Protein AF-A0A966IR50-F1 (afdb_monomer_lite)

Foldseek 3Di:
DVVLLVLLLVLCCVPPPVCPDSVCCCPPPLFSQLVVLLVVLLVCVVVVVQVVSVVSQVVSCVVRLAHARSQEAAAGSEGEACAHLHHHDNDHYYYYNWYFYYNHYPDDLDDCDPVVVVVPDDVVPDPPDDDDDPSPPPPPDGPGDD

Sequence (146 aa):
MFANLRRDLDAIMERDPAASNRLAAVFLYPSFQVMLAYRLSHNLWKMRLRFIARLIMQVARVLTGIEIHPGARIGPGFFVDHGMGTVIGETAEIGRDVTLYHDVTLGGVMPAIDSEKQRDANRYDQPQSGDNDHVHDARNHVQWCW

Radius of gyration: 16.66 Å; chains: 1; bounding box: 44×42×35 Å

Secondary structure (DSSP, 8-state):
-HHHHHHHHHHHHHH-TT---HHHHHHH-HHHHHHHHHHHHHHHHHTT-HHHHHHHHHHHHHHHS-EE-TT-EE-TT-EETT-TT-EE-TT-EE-TT-EE-TT-EES--S-STTHHHHTT--GGG------------TTS------

pLDDT: mean 80.91, std 21.81, range [30.03, 98.44]

Structure (mmCIF, N/CA/C/O backbone):
data_AF-A0A966IR50-F1
#
_entry.id   AF-A0A966IR50-F1
#
loop_
_atom_site.group_PDB
_atom_site.id
_atom_site.type_symbol
_atom_site.label_atom_id
_atom_site.label_alt_id
_atom_site.label_comp_id
_atom_site.label_asym_id
_atom_site.label_entity_id
_atom_site.label_seq_id
_atom_site.pdbx_PDB_ins_code
_atom_site.Cartn_x
_atom_site.Cartn_y
_atom_site.Cartn_z
_atom_site.occupancy
_atom_site.B_iso_or_equiv
_atom_site.auth_seq_id
_atom_site.auth_comp_id
_atom_site.auth_asym_id
_atom_site.auth_atom_id
_atom_site.pdbx_PDB_model_num
ATOM 1 N N . MET A 1 1 ? -3.198 -13.209 6.455 1.00 84.81 1 MET A N 1
ATOM 2 C CA . MET A 1 1 ? -2.109 -12.219 6.273 1.00 84.81 1 MET A CA 1
ATOM 3 C C . MET A 1 1 ? -1.052 -12.733 5.304 1.00 84.81 1 MET A C 1
ATOM 5 O O . MET A 1 1 ? -0.959 -12.167 4.228 1.00 84.81 1 MET A O 1
ATOM 9 N N . PHE A 1 2 ? -0.321 -13.811 5.622 1.00 88.56 2 PHE A N 1
ATOM 10 C CA . PHE A 1 2 ? 0.742 -14.345 4.751 1.00 88.56 2 PHE A CA 1
ATOM 11 C C . PHE A 1 2 ? 0.280 -14.708 3.333 1.00 88.56 2 PHE A C 1
ATOM 13 O O . PHE A 1 2 ? 0.939 -14.335 2.372 1.00 88.56 2 PHE A O 1
ATOM 20 N N . ALA A 1 3 ? -0.881 -15.358 3.191 1.00 90.94 3 ALA A N 1
ATOM 21 C CA . ALA A 1 3 ? -1.449 -15.667 1.876 1.00 90.94 3 ALA A CA 1
ATOM 22 C C . ALA A 1 3 ? -1.725 -14.405 1.034 1.00 90.94 3 ALA A C 1
ATOM 24 O O . ALA A 1 3 ? -1.459 -14.398 -0.163 1.00 90.94 3 ALA A O 1
ATOM 25 N N . ASN A 1 4 ? -2.189 -13.320 1.668 1.00 92.19 4 ASN A N 1
ATOM 26 C CA . ASN A 1 4 ? -2.445 -12.055 0.977 1.00 92.19 4 ASN A CA 1
ATOM 27 C C . ASN A 1 4 ? -1.135 -11.421 0.512 1.00 92.19 4 ASN A C 1
ATOM 29 O O . ASN A 1 4 ? -1.052 -11.028 -0.639 1.00 92.19 4 ASN A O 1
ATOM 33 N N . LEU A 1 5 ? -0.108 -11.391 1.371 1.00 93.06 5 LEU A N 1
ATOM 34 C CA . LEU A 1 5 ? 1.209 -10.859 1.004 1.00 93.06 5 LEU A CA 1
ATOM 35 C C . LEU A 1 5 ? 1.865 -11.657 -0.115 1.00 93.06 5 LEU A C 1
ATOM 37 O O . LEU A 1 5 ? 2.469 -11.077 -1.008 1.00 93.06 5 LEU A O 1
ATOM 41 N N . ARG A 1 6 ? 1.722 -12.984 -0.093 1.00 94.38 6 ARG A N 1
ATOM 42 C CA . ARG A 1 6 ? 2.197 -13.826 -1.188 1.00 94.38 6 ARG A CA 1
ATOM 43 C C . ARG A 1 6 ? 1.506 -13.453 -2.499 1.00 94.38 6 ARG A C 1
ATOM 45 O O . ARG A 1 6 ? 2.193 -13.256 -3.489 1.00 94.38 6 ARG A O 1
ATOM 52 N N . ARG A 1 7 ? 0.179 -13.278 -2.485 1.00 96.44 7 ARG A N 1
ATOM 53 C CA . ARG A 1 7 ? -0.566 -12.850 -3.675 1.00 96.44 7 ARG A CA 1
ATOM 54 C C . ARG A 1 7 ? -0.203 -11.429 -4.121 1.00 96.44 7 ARG A C 1
ATOM 56 O O . ARG A 1 7 ? -0.115 -11.207 -5.320 1.00 96.44 7 ARG A O 1
ATOM 63 N N . ASP A 1 8 ? 0.023 -10.503 -3.187 1.00 94.56 8 ASP A N 1
ATOM 64 C CA . ASP A 1 8 ? 0.485 -9.136 -3.476 1.00 94.56 8 ASP A CA 1
ATOM 65 C C . ASP A 1 8 ? 1.864 -9.171 -4.175 1.00 94.56 8 ASP A C 1
ATOM 67 O O . ASP A 1 8 ? 2.066 -8.494 -5.178 1.00 94.56 8 ASP A O 1
ATOM 71 N N . LEU A 1 9 ? 2.788 -10.029 -3.716 1.00 94.56 9 LEU A N 1
ATOM 72 C CA . LEU A 1 9 ? 4.083 -10.242 -4.376 1.00 94.56 9 LEU A CA 1
ATOM 73 C C . LEU A 1 9 ? 3.930 -10.885 -5.758 1.00 94.56 9 LEU A C 1
ATOM 75 O O . LEU A 1 9 ? 4.565 -10.449 -6.711 1.00 94.56 9 LEU A O 1
ATOM 79 N N . ASP A 1 10 ? 3.100 -11.921 -5.871 1.00 94.44 10 ASP A N 1
ATOM 80 C CA . ASP A 1 10 ? 2.861 -12.604 -7.144 1.00 94.44 10 ASP A CA 1
ATOM 81 C C . ASP A 1 10 ? 2.242 -11.645 -8.174 1.00 94.44 10 ASP A C 1
ATOM 83 O O . ASP A 1 10 ? 2.641 -11.664 -9.331 1.00 94.44 10 ASP A O 1
ATOM 87 N N . ALA A 1 11 ? 1.351 -10.741 -7.749 1.00 93.00 11 ALA A N 1
ATOM 88 C CA . ALA A 1 11 ? 0.766 -9.722 -8.620 1.00 93.00 11 ALA A CA 1
ATOM 89 C C . ALA A 1 11 ? 1.818 -8.755 -9.186 1.00 93.00 11 ALA A C 1
ATOM 91 O O . ALA A 1 11 ? 1.745 -8.415 -10.362 1.00 93.00 11 ALA A O 1
ATOM 92 N N . ILE A 1 12 ? 2.815 -8.358 -8.387 1.00 92.44 12 ILE A N 1
ATOM 93 C CA . ILE A 1 12 ? 3.939 -7.536 -8.866 1.00 92.44 12 ILE A CA 1
ATOM 94 C C . ILE A 1 12 ? 4.725 -8.293 -9.941 1.00 92.44 12 ILE A C 1
ATOM 96 O O . ILE A 1 12 ? 4.963 -7.761 -11.018 1.00 92.44 12 ILE A O 1
ATOM 100 N N . MET A 1 13 ? 5.076 -9.553 -9.670 1.00 93.19 13 MET A N 1
ATOM 101 C CA . MET A 1 13 ? 5.853 -10.384 -10.599 1.00 93.19 13 MET A CA 1
ATOM 102 C C . MET A 1 13 ? 5.107 -10.685 -11.909 1.00 93.19 13 MET A C 1
ATOM 104 O O . MET A 1 13 ? 5.738 -10.904 -12.936 1.00 93.19 13 MET A O 1
ATOM 108 N N . GLU A 1 14 ? 3.775 -10.758 -11.865 1.00 91.56 14 GLU A N 1
ATOM 109 C CA . GLU A 1 14 ? 2.925 -11.026 -13.031 1.00 91.56 14 GLU A CA 1
ATOM 110 C C . GLU A 1 14 ? 2.693 -9.782 -13.894 1.00 91.56 14 GLU A C 1
ATOM 112 O O . GLU A 1 14 ? 2.556 -9.907 -15.110 1.00 91.56 14 GLU A O 1
ATOM 117 N N . ARG A 1 15 ? 2.588 -8.600 -13.274 1.00 86.75 15 ARG A N 1
ATOM 118 C CA . ARG A 1 15 ? 2.086 -7.387 -13.938 1.00 86.75 15 ARG A CA 1
ATOM 119 C C . ARG A 1 15 ? 3.159 -6.365 -14.273 1.00 86.75 15 ARG A C 1
ATOM 121 O O . ARG A 1 15 ? 2.927 -5.562 -15.169 1.00 86.75 15 ARG A O 1
ATOM 128 N N . ASP A 1 16 ? 4.301 -6.390 -13.592 1.00 86.31 16 ASP A N 1
ATOM 129 C CA . ASP A 1 16 ? 5.430 -5.529 -13.926 1.00 86.31 16 ASP A CA 1
ATOM 130 C C . ASP A 1 16 ? 6.516 -6.325 -14.675 1.00 86.31 16 ASP A C 1
ATOM 132 O O . ASP A 1 16 ? 7.208 -7.147 -14.067 1.00 86.31 16 ASP A O 1
ATOM 136 N N . PRO A 1 17 ? 6.731 -6.067 -15.980 1.00 83.19 17 PRO A N 1
ATOM 137 C CA . PRO A 1 17 ? 7.806 -6.690 -16.750 1.00 83.19 17 PRO A CA 1
ATOM 138 C C . PRO A 1 17 ? 9.213 -6.461 -16.171 1.00 83.19 17 PRO A C 1
ATOM 140 O O . PRO A 1 17 ? 10.116 -7.253 -16.445 1.00 83.19 17 PRO A O 1
ATOM 143 N N . ALA A 1 18 ? 9.426 -5.398 -15.386 1.00 84.62 18 ALA A N 1
ATOM 144 C CA . ALA A 1 18 ? 10.708 -5.110 -14.742 1.00 84.62 18 ALA A CA 1
ATOM 145 C C . ALA A 1 18 ? 10.961 -5.971 -13.489 1.00 84.62 18 ALA A C 1
ATOM 147 O O . ALA A 1 18 ? 12.113 -6.122 -13.056 1.00 84.62 18 ALA A O 1
ATOM 148 N N . ALA A 1 19 ? 9.918 -6.599 -12.934 1.00 84.38 19 ALA A N 1
ATOM 149 C CA . ALA A 1 19 ? 9.998 -7.445 -11.750 1.00 84.38 19 ALA A CA 1
ATOM 150 C C . ALA A 1 19 ? 10.576 -8.831 -12.089 1.00 84.38 19 ALA A C 1
ATOM 152 O O . ALA A 1 19 ? 9.885 -9.843 -12.155 1.00 84.38 19 ALA A O 1
ATOM 153 N N . SER A 1 20 ? 11.893 -8.899 -12.279 1.00 84.81 20 SER A N 1
ATOM 154 C CA . SER A 1 20 ? 12.599 -10.145 -12.629 1.00 84.81 20 SER A CA 1
ATOM 155 C C . SER A 1 20 ? 13.011 -10.998 -11.420 1.00 84.81 20 SER A C 1
ATOM 157 O O . SER A 1 20 ? 13.296 -12.188 -11.563 1.00 84.81 20 SER A O 1
ATOM 159 N N . ASN A 1 21 ? 13.036 -10.427 -10.210 1.00 90.56 21 ASN A N 1
ATOM 160 C CA . ASN A 1 21 ? 13.493 -11.109 -8.999 1.00 90.56 21 ASN A CA 1
ATOM 161 C C . ASN A 1 21 ? 12.579 -10.813 -7.801 1.00 90.56 21 ASN A C 1
ATOM 163 O O . ASN A 1 21 ? 12.466 -9.673 -7.357 1.00 90.56 21 ASN A O 1
ATOM 167 N N . ARG A 1 22 ? 12.006 -11.868 -7.205 1.00 90.94 22 ARG A N 1
ATOM 168 C CA . ARG A 1 22 ? 11.141 -11.775 -6.016 1.00 90.94 22 ARG A CA 1
ATOM 169 C C . ARG A 1 22 ? 11.823 -11.121 -4.818 1.00 90.94 22 ARG A C 1
ATOM 171 O O . ARG A 1 22 ? 11.178 -10.380 -4.088 1.00 90.94 22 ARG A O 1
ATOM 178 N N . LEU A 1 23 ? 13.109 -11.389 -4.598 1.00 90.44 23 LEU A N 1
ATOM 179 C CA . LEU A 1 23 ? 13.846 -10.792 -3.486 1.00 90.44 23 LEU A CA 1
ATOM 180 C C . LEU A 1 23 ? 14.002 -9.283 -3.693 1.00 90.44 23 LEU A C 1
ATOM 182 O O . LEU A 1 23 ? 13.781 -8.507 -2.768 1.00 90.44 23 LEU A O 1
ATOM 186 N N . ALA A 1 24 ? 14.314 -8.873 -4.925 1.00 90.31 24 ALA A N 1
ATOM 187 C CA . ALA A 1 24 ? 14.356 -7.464 -5.294 1.00 90.31 24 ALA A CA 1
ATOM 188 C C . ALA A 1 24 ? 12.974 -6.818 -5.131 1.00 90.31 24 ALA A C 1
ATOM 190 O O . ALA A 1 24 ? 12.884 -5.758 -4.528 1.00 90.31 24 ALA A O 1
ATOM 191 N N . ALA A 1 25 ? 11.895 -7.483 -5.554 1.00 90.69 25 ALA A N 1
ATOM 192 C CA . ALA A 1 25 ? 10.535 -6.990 -5.346 1.00 90.69 25 ALA A CA 1
ATOM 193 C C . ALA A 1 25 ? 10.207 -6.788 -3.856 1.00 90.69 25 ALA A C 1
ATOM 195 O O . ALA A 1 25 ? 9.677 -5.754 -3.468 1.00 90.69 25 ALA A O 1
ATOM 196 N N . VAL A 1 26 ? 10.603 -7.718 -2.984 1.00 91.69 26 VAL A N 1
ATOM 197 C CA . VAL A 1 26 ? 10.364 -7.588 -1.538 1.00 91.69 26 VAL A CA 1
ATOM 198 C C . VAL A 1 26 ? 11.070 -6.370 -0.932 1.00 91.69 26 VAL A C 1
ATOM 200 O O . VAL A 1 26 ? 10.483 -5.676 -0.101 1.00 91.69 26 VAL A O 1
ATOM 203 N N . PHE A 1 27 ? 12.318 -6.107 -1.324 1.00 89.69 27 PHE A N 1
ATOM 204 C CA . PHE A 1 27 ? 13.136 -5.068 -0.691 1.00 89.69 27 PHE A CA 1
ATOM 205 C C . PHE A 1 27 ? 13.137 -3.726 -1.415 1.00 89.69 27 PHE A C 1
ATOM 207 O O . PHE A 1 27 ? 13.405 -2.720 -0.769 1.00 89.69 27 PHE A O 1
ATOM 214 N N . LEU A 1 28 ? 12.856 -3.688 -2.715 1.00 90.94 28 LEU A N 1
ATOM 215 C CA . LEU A 1 28 ? 13.047 -2.502 -3.552 1.00 90.94 28 LEU A CA 1
ATOM 216 C C . LEU A 1 28 ? 11.745 -1.945 -4.126 1.00 90.94 28 LEU A C 1
ATOM 218 O O . LEU A 1 28 ? 11.769 -0.820 -4.607 1.00 90.94 28 LEU A O 1
ATOM 222 N N . TYR A 1 29 ? 10.624 -2.676 -4.072 1.00 93.06 29 TYR A N 1
ATOM 223 C CA . TYR A 1 29 ? 9.352 -2.154 -4.576 1.00 93.06 29 TYR A CA 1
ATOM 224 C C . TYR A 1 29 ? 8.584 -1.434 -3.465 1.00 93.06 29 TYR A C 1
ATOM 226 O O . TYR A 1 29 ? 8.109 -2.095 -2.530 1.00 93.06 29 TYR A O 1
ATOM 234 N N . PRO A 1 30 ? 8.368 -0.108 -3.578 1.00 93.81 30 PRO A N 1
ATOM 235 C CA . PRO A 1 30 ? 7.589 0.649 -2.599 1.00 93.81 30 PRO A CA 1
ATOM 236 C C . PRO A 1 30 ? 6.174 0.088 -2.429 1.00 93.81 30 PRO A C 1
ATOM 238 O O . PRO A 1 30 ? 5.650 0.033 -1.318 1.00 93.81 30 PRO A O 1
ATOM 241 N N . SER A 1 31 ? 5.584 -0.418 -3.513 1.00 92.94 31 SER A N 1
ATOM 242 C CA . SER A 1 31 ? 4.255 -1.035 -3.554 1.00 92.94 31 SER A CA 1
ATOM 243 C C . SER A 1 31 ? 4.166 -2.276 -2.668 1.00 92.94 31 SER A C 1
ATOM 245 O O . SER A 1 31 ? 3.182 -2.465 -1.955 1.00 92.94 31 SER A O 1
ATOM 247 N N . PHE A 1 32 ? 5.206 -3.115 -2.655 1.00 95.62 32 PHE A N 1
ATOM 248 C CA . PHE A 1 32 ? 5.236 -4.268 -1.760 1.00 95.62 32 PHE A CA 1
ATOM 249 C C . PHE A 1 32 ? 5.464 -3.837 -0.310 1.00 95.62 32 PHE A C 1
ATOM 251 O O . PHE A 1 32 ? 4.776 -4.313 0.594 1.00 95.62 32 PHE A O 1
ATOM 258 N N . GLN A 1 33 ? 6.398 -2.909 -0.082 1.00 96.31 33 GLN A N 1
ATOM 259 C CA . GLN A 1 33 ? 6.721 -2.403 1.254 1.00 96.31 33 GLN A CA 1
ATOM 260 C C . GLN A 1 33 ? 5.504 -1.759 1.938 1.00 96.31 33 GLN A C 1
ATOM 262 O O . GLN A 1 33 ? 5.214 -2.069 3.099 1.00 96.31 33 GLN A O 1
ATOM 267 N N . VAL A 1 34 ? 4.746 -0.915 1.224 1.00 97.12 34 VAL A N 1
ATOM 268 C CA . VAL A 1 34 ? 3.530 -0.292 1.769 1.00 97.12 34 VAL A CA 1
ATOM 269 C C . VAL A 1 34 ? 2.453 -1.337 2.042 1.00 97.12 34 VAL A C 1
ATOM 271 O O . VAL A 1 34 ? 1.778 -1.258 3.068 1.00 97.12 34 VAL A O 1
ATOM 274 N N . MET A 1 35 ? 2.329 -2.367 1.198 1.00 97.44 35 MET A N 1
ATOM 275 C CA . MET A 1 35 ? 1.376 -3.448 1.433 1.00 97.44 35 MET A CA 1
ATOM 276 C C . MET A 1 35 ? 1.766 -4.312 2.626 1.00 97.44 35 MET A C 1
ATOM 278 O O . MET A 1 35 ? 0.901 -4.640 3.435 1.00 97.44 35 MET A O 1
ATOM 282 N N . LEU A 1 36 ? 3.050 -4.603 2.833 1.00 97.25 36 LEU A N 1
ATOM 283 C CA . LEU A 1 36 ? 3.529 -5.254 4.053 1.00 97.25 36 LEU A CA 1
ATOM 284 C C . LEU A 1 36 ? 3.120 -4.470 5.307 1.00 97.25 36 LEU A C 1
ATOM 286 O O . LEU A 1 36 ? 2.508 -5.037 6.221 1.00 97.25 36 LEU A O 1
ATOM 290 N N . ALA A 1 37 ? 3.388 -3.163 5.316 1.00 97.81 37 ALA A N 1
ATOM 291 C CA . ALA A 1 37 ? 3.008 -2.274 6.408 1.00 97.81 37 ALA A CA 1
ATOM 292 C C . ALA A 1 37 ? 1.483 -2.206 6.599 1.00 97.81 37 ALA A C 1
ATOM 294 O O . ALA A 1 37 ? 1.001 -2.309 7.730 1.00 97.81 37 ALA A O 1
ATOM 295 N N . TYR A 1 38 ? 0.710 -2.107 5.515 1.00 98.19 38 TYR A N 1
ATOM 296 C CA . TYR A 1 38 ? -0.751 -2.069 5.549 1.00 98.19 38 TYR A CA 1
ATOM 297 C C . TYR A 1 38 ? -1.348 -3.368 6.088 1.00 98.19 38 TYR A C 1
ATOM 299 O O . TYR A 1 38 ? -2.191 -3.322 6.980 1.00 98.19 38 TYR A O 1
ATOM 307 N N . ARG A 1 39 ? -0.905 -4.544 5.623 1.00 97.31 39 ARG A N 1
ATOM 308 C CA . ARG A 1 39 ? -1.451 -5.835 6.083 1.00 97.31 39 ARG A CA 1
ATOM 309 C C . ARG A 1 39 ? -1.233 -6.034 7.587 1.00 97.31 39 ARG A C 1
ATOM 311 O O . ARG A 1 39 ? -2.105 -6.602 8.248 1.00 97.31 39 ARG A O 1
ATOM 318 N N . LEU A 1 40 ? -0.110 -5.552 8.127 1.00 97.56 40 LEU A N 1
ATOM 319 C CA . LEU A 1 40 ? 0.155 -5.517 9.568 1.00 97.56 40 LEU A CA 1
ATOM 320 C C . LEU A 1 40 ? -0.733 -4.480 10.278 1.00 97.56 40 LEU A C 1
ATOM 322 O O . LEU A 1 40 ? -1.447 -4.814 11.227 1.00 97.56 40 LEU A O 1
ATOM 326 N N . SER A 1 41 ? -0.734 -3.240 9.791 1.00 97.75 41 SER A N 1
ATOM 327 C CA . SER A 1 41 ? -1.444 -2.111 10.407 1.00 97.75 41 SER A CA 1
ATOM 328 C C . SER A 1 41 ? -2.956 -2.290 10.406 1.00 97.75 41 SER A C 1
ATOM 330 O O . SER A 1 41 ? -3.615 -1.959 11.385 1.00 97.75 41 SER A O 1
ATOM 332 N N . HIS A 1 42 ? -3.518 -2.879 9.354 1.00 97.81 42 HIS A N 1
ATOM 333 C CA . HIS A 1 42 ? -4.935 -3.205 9.253 1.00 97.81 42 HIS A CA 1
ATOM 334 C C . HIS A 1 42 ? -5.364 -4.230 10.315 1.00 97.81 42 HIS A C 1
ATOM 336 O O . HIS A 1 42 ? -6.453 -4.139 10.883 1.00 97.81 42 HIS A O 1
ATOM 342 N N . ASN A 1 43 ? -4.503 -5.197 10.650 1.00 96.69 43 ASN A N 1
ATOM 343 C CA . ASN A 1 43 ? -4.784 -6.123 11.748 1.00 96.69 43 ASN A CA 1
ATOM 344 C C . ASN A 1 43 ? -4.737 -5.413 13.109 1.00 96.69 43 ASN A C 1
ATOM 346 O O . ASN A 1 43 ? -5.659 -5.587 13.904 1.00 96.69 43 ASN A O 1
ATOM 350 N N . LEU A 1 44 ? -3.738 -4.555 13.344 1.00 97.25 44 LEU A N 1
ATOM 351 C CA . LEU A 1 44 ? -3.658 -3.729 14.559 1.00 97.25 44 LEU A CA 1
ATOM 352 C C . LEU A 1 44 ? -4.865 -2.787 14.698 1.00 97.25 44 LEU A C 1
ATOM 354 O O . LEU A 1 44 ? -5.407 -2.621 15.792 1.00 97.25 44 LEU A O 1
ATOM 358 N N . TRP A 1 45 ? -5.336 -2.226 13.585 1.00 97.31 45 TRP A N 1
ATOM 359 C CA . TRP A 1 45 ? -6.530 -1.388 13.533 1.00 97.31 45 TRP A CA 1
ATOM 360 C C . TRP A 1 45 ? -7.781 -2.140 13.996 1.00 97.31 45 TRP A C 1
ATOM 362 O O . TRP A 1 45 ? -8.511 -1.650 14.859 1.00 97.31 45 TRP A O 1
ATOM 372 N N . LYS A 1 46 ? -7.988 -3.371 13.505 1.00 95.62 46 LYS A N 1
ATOM 373 C CA . LYS A 1 46 ? -9.084 -4.252 13.952 1.00 95.62 46 LYS A CA 1
ATOM 374 C C . LYS A 1 46 ? -8.975 -4.635 15.430 1.00 95.62 46 LYS A C 1
ATOM 376 O O . LYS A 1 46 ? -9.996 -4.785 16.092 1.00 95.62 46 LYS A O 1
ATOM 381 N N . MET A 1 47 ? -7.758 -4.723 15.966 1.00 96.50 47 MET A N 1
ATOM 382 C CA . MET A 1 47 ? -7.497 -4.931 17.398 1.00 96.50 47 MET A CA 1
ATOM 383 C C . MET A 1 47 ? -7.689 -3.664 18.252 1.00 96.50 47 MET A C 1
ATOM 385 O O . MET A 1 47 ? -7.357 -3.666 19.433 1.00 96.50 47 MET A O 1
ATOM 389 N N . ARG A 1 48 ? -8.219 -2.574 17.678 1.00 96.00 48 ARG A N 1
ATOM 390 C CA . ARG A 1 48 ? -8.413 -1.263 18.324 1.00 96.00 48 ARG A CA 1
ATOM 391 C C . ARG A 1 48 ? -7.116 -0.550 18.735 1.00 96.00 48 ARG A C 1
ATOM 393 O O . ARG A 1 48 ? -7.180 0.498 19.373 1.00 96.00 48 ARG A O 1
ATOM 400 N N . LEU A 1 49 ? -5.949 -1.014 18.282 1.00 96.50 49 LEU A N 1
ATOM 401 C CA . LEU A 1 49 ? -4.654 -0.342 18.461 1.00 96.50 49 LEU A CA 1
ATOM 402 C C . LEU A 1 49 ? -4.465 0.765 17.405 1.00 96.50 49 LEU A C 1
ATOM 404 O O . LEU A 1 49 ? -3.527 0.754 16.606 1.00 96.50 49 LEU A O 1
ATOM 408 N N . ARG A 1 50 ? -5.400 1.726 17.385 1.00 95.38 50 ARG A N 1
ATOM 409 C CA . ARG A 1 50 ? -5.558 2.725 16.309 1.00 95.38 50 ARG A CA 1
ATOM 410 C C . ARG A 1 50 ? -4.341 3.630 16.131 1.00 95.38 50 ARG A C 1
ATOM 412 O O . ARG A 1 50 ? -3.942 3.894 15.001 1.00 95.38 50 ARG A O 1
ATOM 419 N N . PHE A 1 51 ? -3.751 4.089 17.235 1.00 97.06 51 PHE A N 1
ATOM 420 C CA . PHE A 1 51 ? -2.579 4.966 17.198 1.00 97.06 51 PHE A CA 1
ATOM 421 C C . PHE A 1 51 ? -1.381 4.274 16.539 1.00 97.06 51 PHE A C 1
ATOM 423 O O . PHE A 1 51 ? -0.801 4.814 15.603 1.00 97.06 51 PHE A O 1
ATOM 430 N N . ILE A 1 52 ? -1.067 3.047 16.968 1.00 97.69 52 ILE A N 1
ATOM 431 C CA . ILE A 1 52 ? 0.065 2.270 16.443 1.00 97.69 52 ILE A CA 1
ATOM 432 C C . ILE A 1 52 ? -0.148 1.954 14.959 1.00 97.69 52 ILE A C 1
ATOM 434 O O . ILE A 1 52 ? 0.758 2.144 14.154 1.00 97.69 52 ILE A O 1
ATOM 438 N N . ALA A 1 53 ? -1.359 1.539 14.578 1.00 97.69 53 ALA A N 1
ATOM 439 C CA . ALA A 1 53 ? -1.699 1.284 13.182 1.00 97.69 53 ALA A CA 1
ATOM 440 C C . ALA A 1 53 ? -1.504 2.528 12.295 1.00 97.69 53 ALA A C 1
ATOM 442 O O . ALA A 1 53 ? -0.951 2.426 11.202 1.00 97.69 53 ALA A O 1
ATOM 443 N N . ARG A 1 54 ? -1.916 3.714 12.766 1.00 97.69 54 ARG A N 1
ATOM 444 C CA . ARG A 1 54 ? -1.687 4.973 12.040 1.00 97.69 54 ARG A CA 1
ATOM 445 C C . ARG A 1 54 ? -0.212 5.341 11.990 1.00 97.69 54 ARG A C 1
ATOM 447 O O . ARG A 1 54 ? 0.247 5.757 10.936 1.00 97.69 54 ARG A O 1
ATOM 454 N N . LEU A 1 55 ? 0.524 5.170 13.086 1.00 98.38 55 LEU A N 1
ATOM 455 C CA . LEU A 1 55 ? 1.953 5.468 13.136 1.00 98.38 55 LEU A CA 1
ATOM 456 C C . LEU A 1 55 ? 2.736 4.635 12.113 1.00 98.38 55 LEU A C 1
ATOM 458 O O . LEU A 1 55 ? 3.519 5.196 11.352 1.00 98.38 55 LEU A O 1
ATOM 462 N N . ILE A 1 56 ? 2.479 3.326 12.039 1.00 98.44 56 ILE A N 1
ATOM 463 C CA . ILE A 1 56 ? 3.128 2.444 11.056 1.00 98.44 56 ILE A CA 1
ATOM 464 C C . ILE A 1 56 ? 2.822 2.910 9.628 1.00 98.44 56 ILE A C 1
ATOM 466 O O . ILE A 1 56 ? 3.736 3.009 8.812 1.00 98.44 56 ILE A O 1
ATOM 470 N N . MET A 1 57 ? 1.564 3.253 9.328 1.00 98.38 57 MET A N 1
ATOM 471 C CA . MET A 1 57 ? 1.203 3.738 7.992 1.00 98.38 57 MET A CA 1
ATOM 472 C C . MET A 1 57 ? 1.776 5.118 7.666 1.00 98.38 57 MET A C 1
ATOM 474 O O . MET A 1 57 ? 2.093 5.372 6.510 1.00 98.38 57 MET A O 1
ATOM 478 N N . GLN A 1 58 ? 1.981 5.987 8.658 1.00 98.06 58 GLN A N 1
ATOM 479 C CA . GLN A 1 58 ? 2.678 7.259 8.450 1.00 98.06 58 GLN A CA 1
ATOM 480 C C . GLN A 1 58 ? 4.159 7.051 8.125 1.00 98.06 58 GLN A C 1
ATOM 482 O O . GLN A 1 58 ? 4.682 7.694 7.219 1.00 98.06 58 GLN A O 1
ATOM 487 N N . VAL A 1 59 ? 4.828 6.109 8.795 1.00 98.12 59 VAL A N 1
ATOM 488 C CA . VAL A 1 59 ? 6.204 5.730 8.438 1.00 98.12 59 VAL A CA 1
ATOM 489 C C . VAL A 1 59 ? 6.249 5.144 7.025 1.00 98.12 59 VAL A C 1
ATOM 491 O O . VAL A 1 59 ? 7.083 5.554 6.222 1.00 98.12 59 VAL A O 1
ATOM 494 N N . ALA A 1 60 ? 5.319 4.247 6.685 1.00 97.50 60 ALA A N 1
ATOM 495 C CA . ALA A 1 60 ? 5.230 3.677 5.341 1.00 97.50 60 ALA A CA 1
ATOM 496 C C . ALA A 1 60 ? 5.012 4.757 4.268 1.00 97.50 60 ALA A C 1
ATOM 498 O O . ALA A 1 60 ? 5.676 4.725 3.234 1.00 97.50 60 ALA A O 1
ATOM 499 N N . ARG A 1 61 ? 4.160 5.755 4.539 1.00 97.19 61 ARG A N 1
ATOM 500 C CA . ARG A 1 61 ? 3.936 6.914 3.662 1.00 97.19 61 ARG A CA 1
ATOM 501 C C . ARG A 1 61 ? 5.220 7.699 3.412 1.00 97.19 61 ARG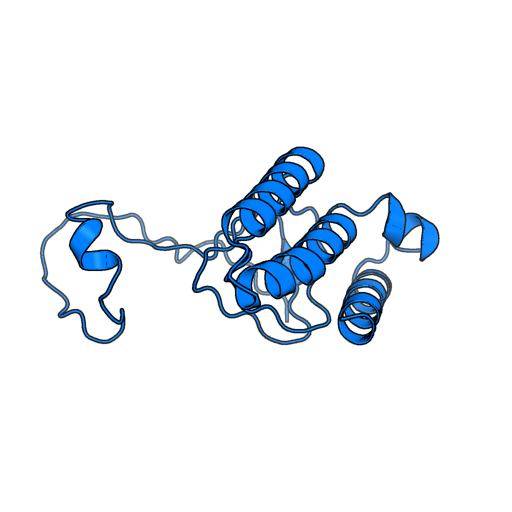 A C 1
ATOM 503 O O . ARG A 1 61 ? 5.494 8.044 2.271 1.00 97.19 61 ARG A O 1
ATOM 510 N N . VAL A 1 62 ? 6.020 7.959 4.447 1.00 96.69 62 VAL A N 1
ATOM 511 C CA . VAL A 1 62 ? 7.301 8.676 4.298 1.00 96.69 62 VAL A CA 1
ATOM 512 C C . VAL A 1 62 ? 8.302 7.873 3.463 1.00 96.69 62 VAL A C 1
ATOM 514 O O . VAL A 1 62 ? 9.010 8.452 2.648 1.00 96.69 62 VAL A O 1
ATOM 517 N N . LEU A 1 63 ? 8.351 6.551 3.641 1.00 95.69 63 LEU A N 1
ATOM 518 C CA . LEU A 1 63 ? 9.296 5.688 2.924 1.00 95.69 63 LEU A CA 1
ATOM 519 C C . LEU A 1 63 ? 8.908 5.438 1.461 1.00 95.69 63 LEU A C 1
ATOM 521 O O . LEU A 1 63 ? 9.787 5.247 0.627 1.00 95.69 63 LEU A O 1
ATOM 525 N N . THR A 1 64 ? 7.609 5.410 1.154 1.00 96.00 64 THR A N 1
ATOM 526 C CA . THR A 1 64 ? 7.105 4.940 -0.150 1.00 96.00 64 THR A CA 1
ATOM 527 C C . THR A 1 64 ? 6.409 6.014 -0.981 1.00 96.00 64 THR A C 1
ATOM 529 O O . THR A 1 64 ? 6.210 5.812 -2.175 1.00 96.00 64 THR A O 1
ATOM 532 N N . GLY A 1 65 ? 6.006 7.135 -0.375 1.00 95.50 65 GLY A N 1
ATOM 533 C CA . GLY A 1 65 ? 5.169 8.149 -1.024 1.00 95.50 65 GLY A CA 1
ATOM 534 C C . GLY A 1 65 ? 3.707 7.729 -1.231 1.00 95.50 65 GLY A C 1
ATOM 535 O O . GLY A 1 65 ? 2.946 8.494 -1.820 1.00 95.50 65 GLY A O 1
ATOM 536 N N . ILE A 1 66 ? 3.313 6.544 -0.745 1.00 96.81 66 ILE A N 1
ATOM 537 C CA . ILE A 1 66 ? 1.965 5.980 -0.871 1.00 96.81 66 ILE A CA 1
ATOM 538 C C . ILE A 1 66 ? 1.241 6.105 0.473 1.00 96.81 66 ILE A C 1
ATOM 540 O O . ILE A 1 66 ? 1.682 5.573 1.495 1.00 96.81 66 ILE A O 1
ATOM 544 N N . GLU A 1 67 ? 0.100 6.786 0.485 1.00 96.94 67 GLU A N 1
ATOM 545 C CA . GLU A 1 67 ? -0.732 6.961 1.669 1.00 96.94 67 GLU A CA 1
ATOM 546 C C . GLU A 1 67 ? -1.894 5.965 1.667 1.00 96.94 67 GLU A C 1
ATOM 548 O O . GLU A 1 67 ? -2.768 6.004 0.807 1.00 96.94 67 GLU A O 1
ATOM 553 N N . ILE A 1 68 ? -1.934 5.075 2.662 1.00 97.50 68 ILE A N 1
ATOM 554 C CA . ILE A 1 68 ? -3.048 4.139 2.851 1.00 97.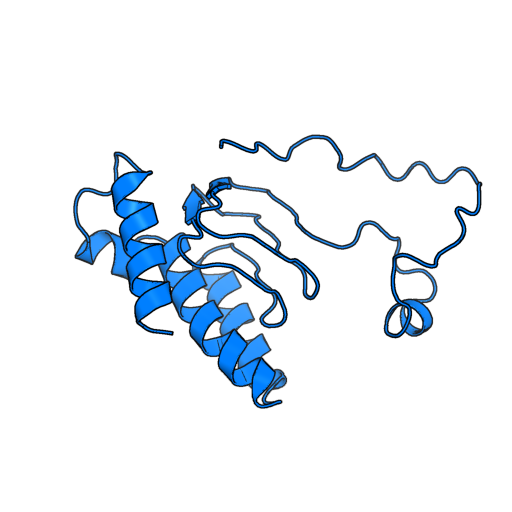50 68 ILE A CA 1
ATOM 555 C C . ILE A 1 68 ? -3.521 4.222 4.296 1.00 97.50 68 ILE A C 1
ATOM 557 O O . ILE A 1 68 ? -2.757 3.998 5.238 1.00 97.50 68 ILE A O 1
ATOM 561 N N . HIS A 1 69 ? -4.804 4.508 4.493 1.00 97.50 69 HIS A N 1
ATOM 562 C CA . HIS A 1 69 ? -5.387 4.462 5.822 1.00 97.50 69 HIS A CA 1
ATOM 563 C C . HIS A 1 69 ? -5.534 3.001 6.293 1.00 97.50 69 HIS A C 1
ATOM 565 O O . HIS A 1 69 ? -6.074 2.169 5.561 1.00 97.50 69 HIS A O 1
ATOM 571 N N . PRO A 1 70 ? -5.143 2.648 7.534 1.00 97.19 70 PRO A N 1
ATOM 572 C CA . PRO A 1 70 ? -5.216 1.264 8.017 1.00 97.19 70 PRO A CA 1
ATOM 573 C C . PRO A 1 70 ? -6.652 0.716 8.115 1.00 97.19 70 PRO A C 1
ATOM 575 O O . PRO A 1 70 ? -6.846 -0.497 8.166 1.00 97.19 70 PRO A O 1
ATOM 578 N N . GLY A 1 71 ? -7.658 1.594 8.128 1.00 95.44 71 GLY A N 1
ATOM 579 C CA . GLY A 1 71 ? -9.080 1.233 8.077 1.00 95.44 71 GLY A CA 1
ATOM 580 C C . GLY A 1 71 ? -9.601 0.813 6.697 1.00 95.44 71 GLY A C 1
ATOM 581 O O . GLY A 1 71 ? -10.635 0.149 6.645 1.00 95.44 71 GLY A O 1
ATOM 582 N N . ALA A 1 72 ? -8.873 1.122 5.614 1.00 95.94 72 ALA A N 1
ATOM 583 C CA . ALA A 1 72 ? -9.258 0.734 4.259 1.00 95.94 72 ALA A CA 1
ATOM 584 C C . ALA A 1 72 ? -9.390 -0.791 4.139 1.00 95.94 72 ALA A C 1
ATOM 586 O O . ALA A 1 72 ? -8.697 -1.544 4.836 1.00 95.94 72 ALA A O 1
ATOM 587 N N . ARG A 1 73 ? -10.246 -1.263 3.232 1.00 95.25 73 ARG A N 1
ATOM 588 C CA . ARG A 1 73 ? -10.459 -2.687 2.942 1.00 95.25 73 ARG A CA 1
ATOM 589 C C . ARG A 1 73 ? -9.878 -3.012 1.575 1.00 95.25 73 ARG A C 1
ATOM 591 O O . ARG A 1 73 ? -10.488 -2.705 0.563 1.00 95.25 73 ARG A O 1
ATOM 598 N N . ILE A 1 74 ? -8.704 -3.635 1.548 1.00 95.31 74 ILE A N 1
ATOM 599 C CA . ILE A 1 74 ? -7.989 -3.934 0.302 1.00 95.31 74 ILE A CA 1
ATOM 600 C C . ILE A 1 74 ? -7.915 -5.450 0.113 1.00 95.31 74 ILE A C 1
ATOM 602 O O . ILE A 1 74 ? -7.423 -6.168 0.990 1.00 95.31 74 ILE A O 1
ATOM 606 N N . GLY A 1 75 ? -8.395 -5.953 -1.023 1.00 94.50 75 GLY A N 1
ATOM 607 C CA . GLY A 1 75 ? -8.298 -7.360 -1.407 1.00 94.50 75 GLY A CA 1
ATOM 608 C C . GLY A 1 75 ? -6.853 -7.815 -1.668 1.00 94.50 75 GLY A C 1
ATOM 609 O O . GLY A 1 75 ? -5.935 -6.998 -1.693 1.00 94.50 75 GLY A O 1
ATOM 610 N N . PRO A 1 76 ? -6.599 -9.130 -1.783 1.00 94.69 76 PRO A N 1
ATOM 611 C CA . PRO A 1 76 ? -5.275 -9.654 -2.124 1.00 94.69 76 PRO A CA 1
ATOM 612 C C . PRO A 1 76 ? -4.919 -9.371 -3.591 1.00 94.69 76 PRO A C 1
ATOM 614 O O . PRO A 1 76 ? -5.813 -9.284 -4.429 1.00 94.69 76 PRO A O 1
ATOM 617 N N . GLY A 1 77 ? -3.624 -9.281 -3.894 1.00 92.75 77 GLY A N 1
ATOM 618 C CA . GLY A 1 77 ? -3.120 -9.016 -5.247 1.00 92.75 77 GLY A CA 1
ATOM 619 C C . GLY A 1 77 ? -3.193 -7.549 -5.640 1.00 92.75 77 GLY A C 1
ATOM 620 O O . GLY A 1 77 ? -3.263 -7.228 -6.826 1.00 92.75 77 GLY A O 1
ATOM 621 N N . PHE A 1 78 ? -3.227 -6.673 -4.638 1.00 93.81 78 PHE A N 1
ATOM 622 C CA . PHE A 1 78 ? -3.223 -5.241 -4.864 1.00 93.81 78 PHE A CA 1
ATOM 623 C C . PHE A 1 78 ? -1.812 -4.777 -5.211 1.00 93.81 78 PHE A C 1
ATOM 625 O O . PHE A 1 78 ? -0.854 -5.105 -4.507 1.00 93.81 78 PHE A O 1
ATOM 632 N N . PHE A 1 79 ? -1.709 -4.004 -6.283 1.00 90.88 79 PHE A N 1
ATOM 633 C CA . PHE A 1 79 ? -0.456 -3.483 -6.805 1.00 90.88 79 PHE A CA 1
ATOM 634 C C . PHE A 1 79 ? -0.615 -1.991 -7.107 1.00 90.88 79 PHE A C 1
ATOM 636 O O . PHE A 1 79 ? -1.656 -1.562 -7.596 1.00 90.88 79 PHE A O 1
ATOM 643 N N . VAL A 1 80 ? 0.403 -1.191 -6.795 1.00 91.06 80 VAL A N 1
ATOM 644 C CA . VAL A 1 80 ? 0.457 0.218 -7.202 1.00 91.06 80 VAL A CA 1
ATOM 645 C C . VAL A 1 80 ? 1.735 0.421 -7.984 1.00 91.06 80 VAL A C 1
ATOM 647 O O . VAL A 1 80 ? 2.812 0.330 -7.403 1.00 91.06 80 VAL A O 1
ATOM 650 N N . ASP A 1 81 ? 1.643 0.679 -9.273 1.00 87.94 81 ASP A N 1
ATOM 651 C CA . ASP A 1 81 ? 2.814 0.951 -10.088 1.00 87.94 81 ASP A CA 1
ATOM 652 C C . ASP A 1 81 ? 3.201 2.433 -9.989 1.00 87.94 81 ASP A C 1
ATOM 654 O O . ASP A 1 81 ? 2.348 3.320 -10.037 1.00 87.94 81 ASP A O 1
ATOM 658 N N . HIS A 1 82 ? 4.491 2.710 -9.788 1.00 86.69 82 HIS A N 1
ATOM 659 C CA . HIS A 1 82 ? 5.016 4.064 -9.575 1.00 86.69 82 HIS A CA 1
ATOM 660 C C . HIS A 1 82 ? 4.314 4.885 -8.472 1.00 86.69 82 HIS A C 1
ATOM 662 O O . HIS A 1 82 ? 4.306 6.103 -8.550 1.00 86.69 82 HIS A O 1
ATOM 668 N N . GLY A 1 83 ? 3.764 4.256 -7.429 1.00 83.94 83 GLY A N 1
ATOM 669 C CA . GLY A 1 83 ? 2.705 4.799 -6.556 1.00 83.94 83 GLY A CA 1
ATOM 670 C C . GLY A 1 83 ? 2.870 6.132 -5.802 1.00 83.94 83 GLY A C 1
ATOM 671 O O . GLY A 1 83 ? 2.006 6.447 -4.984 1.00 83.94 83 GLY A O 1
ATOM 672 N N . MET A 1 84 ? 3.907 6.931 -6.047 1.00 91.06 84 MET A N 1
ATOM 673 C CA . MET A 1 84 ? 4.024 8.298 -5.531 1.00 91.06 84 MET A CA 1
ATOM 674 C C . MET A 1 84 ? 2.707 9.073 -5.705 1.00 91.06 84 MET A C 1
ATOM 676 O O . MET A 1 84 ? 2.078 9.004 -6.759 1.00 91.06 84 MET A O 1
ATOM 680 N N . GLY A 1 85 ? 2.273 9.761 -4.646 1.00 89.38 85 GLY A N 1
ATOM 681 C CA . GLY A 1 85 ? 1.057 10.581 -4.660 1.00 89.38 85 GLY A CA 1
ATOM 682 C C . GLY A 1 85 ? -0.255 9.797 -4.554 1.00 89.38 85 GLY A C 1
ATOM 683 O O . GLY A 1 85 ? -1.325 10.400 -4.520 1.00 89.38 85 GLY A O 1
ATOM 684 N N . THR A 1 86 ? -0.200 8.465 -4.438 1.00 94.88 86 THR A N 1
ATOM 685 C CA . THR A 1 86 ? -1.402 7.649 -4.220 1.00 94.88 86 THR A CA 1
ATOM 686 C C . THR A 1 86 ? -1.957 7.858 -2.811 1.00 94.88 86 THR A C 1
ATOM 688 O O . THR A 1 86 ? -1.222 7.729 -1.830 1.00 94.88 86 THR A O 1
ATOM 691 N N . VAL A 1 87 ? -3.264 8.109 -2.694 1.00 95.50 87 VAL A N 1
ATOM 692 C CA . VAL A 1 87 ? -3.979 8.306 -1.423 1.00 95.50 87 VAL A CA 1
ATOM 693 C C . VAL A 1 87 ? -5.196 7.388 -1.345 1.00 95.50 87 VAL A C 1
ATOM 695 O O . VAL A 1 87 ? -6.113 7.478 -2.155 1.00 95.50 87 VAL A O 1
ATOM 698 N N . ILE A 1 88 ? -5.254 6.524 -0.332 1.00 95.25 88 ILE A N 1
ATOM 699 C CA . ILE A 1 88 ? -6.359 5.587 -0.093 1.00 95.25 88 ILE A CA 1
ATOM 700 C C . ILE A 1 88 ? -6.966 5.865 1.285 1.00 95.25 88 ILE A C 1
ATOM 702 O O . ILE A 1 88 ? -6.349 5.614 2.324 1.00 95.25 88 ILE A O 1
ATOM 706 N N . GLY A 1 89 ? -8.190 6.393 1.290 1.00 93.81 89 GLY A N 1
ATOM 707 C CA . GLY A 1 89 ? -8.897 6.836 2.490 1.00 93.81 89 GLY A CA 1
ATOM 708 C C . GLY A 1 89 ? -9.437 5.704 3.371 1.00 93.81 89 GLY A C 1
ATOM 709 O O . GLY A 1 89 ? -9.498 4.540 2.984 1.00 93.81 89 GLY A O 1
ATOM 710 N N . GLU A 1 90 ? -9.878 6.061 4.582 1.00 93.44 90 GLU A N 1
ATOM 711 C CA . GLU A 1 90 ? -10.319 5.107 5.614 1.00 93.44 90 GLU A CA 1
ATOM 712 C C . GLU A 1 90 ? -11.445 4.172 5.175 1.00 93.44 90 GLU A C 1
ATOM 714 O O . GLU A 1 90 ? -11.430 2.996 5.523 1.00 93.44 90 GLU A O 1
ATOM 719 N N . THR A 1 91 ? -12.412 4.685 4.422 1.00 88.00 91 THR A N 1
ATOM 720 C CA . THR A 1 91 ? -13.597 3.929 3.999 1.00 88.00 91 THR A CA 1
ATOM 721 C C . THR A 1 91 ? -13.447 3.333 2.602 1.00 88.00 91 THR A C 1
ATOM 723 O O . THR A 1 91 ? -14.445 2.916 2.023 1.00 88.00 91 THR A O 1
ATOM 726 N N . ALA A 1 92 ? -12.248 3.364 2.014 1.00 91.31 92 ALA A N 1
ATOM 727 C CA . ALA A 1 92 ? -12.028 2.824 0.681 1.00 91.31 92 ALA A CA 1
ATOM 728 C C . ALA A 1 92 ? 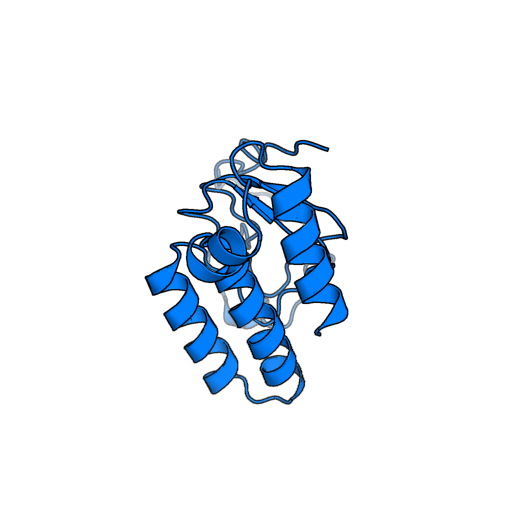-12.163 1.294 0.694 1.00 91.31 92 ALA A C 1
ATOM 730 O O . ALA A 1 92 ? -11.612 0.616 1.569 1.00 91.31 92 ALA A O 1
ATOM 731 N N . GLU A 1 93 ? -12.869 0.759 -0.299 1.00 93.50 93 GLU A N 1
ATOM 732 C CA . GLU A 1 93 ? -12.982 -0.674 -0.554 1.00 93.50 93 GLU A CA 1
ATOM 733 C C . GLU A 1 93 ? -12.380 -0.983 -1.926 1.00 93.50 93 GLU A C 1
ATOM 735 O O . GLU A 1 93 ? -12.818 -0.456 -2.945 1.00 93.50 93 GLU A O 1
ATOM 740 N N . ILE A 1 94 ? -11.347 -1.820 -1.944 1.00 93.31 94 ILE A N 1
ATOM 741 C CA . ILE A 1 94 ? -10.614 -2.225 -3.141 1.00 93.31 94 ILE A CA 1
ATOM 742 C C . ILE A 1 94 ? -10.706 -3.742 -3.259 1.00 93.31 94 ILE A C 1
ATOM 744 O O . ILE A 1 94 ? -10.442 -4.473 -2.301 1.00 93.31 94 ILE A O 1
ATOM 748 N N . GLY A 1 95 ? -11.086 -4.210 -4.446 1.00 93.75 95 GLY A N 1
ATOM 749 C CA . GLY A 1 95 ? -11.257 -5.626 -4.750 1.00 93.75 95 GLY A CA 1
ATOM 750 C C . GLY A 1 95 ? -9.953 -6.428 -4.783 1.00 93.75 95 GLY A C 1
ATOM 751 O O . GLY A 1 95 ? -8.873 -5.968 -4.412 1.00 93.75 95 GLY A O 1
ATOM 752 N N . ARG A 1 96 ? -10.073 -7.681 -5.224 1.00 94.81 96 ARG A N 1
ATOM 753 C CA . ARG A 1 96 ? -8.931 -8.554 -5.514 1.00 94.81 96 ARG A CA 1
ATOM 754 C C . ARG A 1 96 ? -8.281 -8.121 -6.827 1.00 94.81 96 ARG A C 1
ATOM 756 O O . ARG A 1 96 ? -8.995 -7.746 -7.746 1.00 94.81 96 ARG A O 1
ATOM 763 N N . ASP A 1 97 ? -6.962 -8.264 -6.912 1.00 94.00 97 ASP A N 1
ATOM 764 C CA . ASP A 1 97 ? -6.212 -8.141 -8.167 1.00 94.00 97 ASP A CA 1
ATOM 765 C C . ASP A 1 97 ? -6.305 -6.771 -8.850 1.00 94.00 97 ASP A C 1
ATOM 767 O O . ASP A 1 97 ? -6.109 -6.653 -10.052 1.00 94.00 97 ASP A O 1
ATOM 771 N N . VAL A 1 98 ? -6.538 -5.724 -8.059 1.00 93.62 98 VAL A N 1
ATOM 772 C CA . VAL A 1 98 ? -6.574 -4.343 -8.545 1.00 93.62 98 VAL A CA 1
ATOM 773 C C . VAL A 1 98 ? -5.159 -3.785 -8.677 1.00 93.62 98 VAL A C 1
ATOM 775 O O . VAL A 1 98 ? -4.335 -3.946 -7.772 1.00 93.62 98 VAL A O 1
ATOM 778 N N . THR A 1 99 ? -4.916 -3.078 -9.777 1.00 92.75 99 THR A N 1
ATOM 779 C CA . THR A 1 99 ? -3.702 -2.291 -10.005 1.00 92.75 99 THR A CA 1
ATOM 780 C C . THR A 1 99 ? -4.055 -0.807 -10.066 1.00 92.75 99 THR A C 1
ATOM 782 O O . THR A 1 99 ? -5.001 -0.433 -10.756 1.00 92.75 99 THR A O 1
ATOM 785 N N . LEU A 1 100 ? -3.309 0.033 -9.350 1.00 91.50 100 LEU A N 1
ATOM 786 C CA . LEU A 1 100 ? -3.357 1.494 -9.469 1.00 91.50 100 LEU A CA 1
ATOM 787 C C . LEU A 1 100 ? -2.017 2.023 -9.989 1.00 91.50 100 LEU A C 1
ATOM 789 O O . LEU A 1 100 ? -1.007 1.328 -9.913 1.00 91.50 100 LEU A O 1
ATOM 793 N N . TYR A 1 101 ? -2.010 3.261 -10.468 1.00 90.38 101 TYR A N 1
ATOM 794 C CA . TYR A 1 101 ? -0.801 3.994 -10.846 1.00 90.38 101 TYR A CA 1
ATOM 795 C C . TYR A 1 101 ? -0.559 5.171 -9.886 1.00 90.38 101 TYR A C 1
ATOM 797 O O . TYR A 1 101 ? -1.304 5.353 -8.920 1.00 90.38 101 TYR A O 1
ATOM 805 N N . HIS A 1 102 ? 0.490 5.953 -10.142 1.00 90.06 102 HIS A N 1
ATOM 806 C CA . HIS A 1 102 ? 0.803 7.185 -9.415 1.00 90.06 102 HIS A CA 1
ATOM 807 C C . HIS A 1 102 ? -0.367 8.185 -9.379 1.00 90.06 102 HIS A C 1
ATOM 809 O O . HIS A 1 102 ? -1.250 8.157 -10.234 1.00 90.06 102 HIS A O 1
ATOM 815 N N . ASP A 1 103 ? -0.357 9.067 -8.376 1.00 91.19 103 ASP A N 1
ATOM 816 C CA . ASP A 1 103 ? -1.314 10.172 -8.189 1.00 91.19 103 ASP A CA 1
ATOM 817 C C . ASP A 1 103 ? -2.807 9.783 -8.104 1.00 91.19 103 ASP A C 1
ATOM 819 O O . ASP A 1 103 ? -3.699 10.627 -8.223 1.00 91.19 103 ASP A O 1
ATOM 823 N N . VAL A 1 104 ? -3.124 8.514 -7.828 1.00 91.50 104 VAL A N 1
ATOM 824 C CA . VAL A 1 104 ? -4.517 8.079 -7.645 1.00 91.50 104 VAL A CA 1
ATOM 825 C C . VAL A 1 104 ? -5.019 8.411 -6.240 1.00 91.50 104 VAL A C 1
ATOM 827 O O . VAL A 1 104 ? -4.452 7.969 -5.245 1.00 91.50 104 VAL A O 1
ATOM 830 N N . THR A 1 105 ? -6.159 9.101 -6.139 1.00 92.12 105 THR A N 1
ATOM 831 C CA . THR A 1 105 ? -6.830 9.369 -4.855 1.00 92.12 105 THR A CA 1
ATOM 832 C C . THR A 1 105 ? -8.186 8.666 -4.758 1.00 92.12 105 THR A C 1
ATOM 834 O O . THR A 1 105 ? -9.134 9.001 -5.462 1.00 92.12 105 THR A O 1
ATOM 837 N N . LEU A 1 106 ? -8.301 7.726 -3.819 1.00 89.38 106 LEU A N 1
ATOM 838 C CA . LEU A 1 106 ? -9.540 7.079 -3.382 1.00 89.38 106 LEU A CA 1
ATOM 839 C C . LEU A 1 106 ? -9.946 7.649 -2.013 1.00 89.38 106 LEU A C 1
ATOM 841 O O . LEU A 1 106 ? -9.821 6.992 -0.976 1.00 89.38 106 LEU A O 1
ATOM 845 N N . GLY A 1 107 ? -10.369 8.915 -2.009 1.00 81.19 107 GLY A N 1
ATOM 846 C CA . GLY A 1 107 ? -10.664 9.710 -0.811 1.00 81.19 107 GLY A CA 1
ATOM 847 C C . GLY A 1 107 ? -12.069 10.322 -0.796 1.00 81.19 107 GLY A C 1
ATOM 848 O O . GLY A 1 107 ? -12.885 10.084 -1.683 1.00 81.19 107 GLY A O 1
ATOM 849 N N . GLY A 1 108 ? -12.374 11.097 0.249 1.00 70.81 108 GLY A N 1
ATOM 850 C CA . GLY A 1 108 ? -13.621 11.865 0.326 1.00 70.81 108 GLY A CA 1
ATOM 851 C C . GLY A 1 108 ? -13.558 13.121 -0.546 1.00 70.81 108 GLY A C 1
ATOM 852 O O . GLY A 1 108 ? -12.542 13.804 -0.554 1.00 70.81 108 GLY A O 1
ATOM 853 N N . VAL A 1 109 ? -14.649 13.426 -1.250 1.00 61.94 109 VAL A N 1
ATOM 854 C CA . VAL A 1 109 ? -14.775 14.597 -2.143 1.00 61.94 109 VAL A CA 1
ATOM 855 C C . VAL A 1 109 ? -15.410 15.821 -1.472 1.00 61.94 109 VAL A C 1
ATOM 857 O O . VAL A 1 109 ? -15.566 16.857 -2.109 1.00 61.94 109 VAL A O 1
ATOM 860 N N . MET A 1 110 ? -15.824 15.714 -0.205 1.00 56.16 110 MET A N 1
ATOM 861 C CA . MET A 1 110 ? -16.597 16.776 0.441 1.00 56.16 110 MET A CA 1
ATOM 862 C C . MET A 1 110 ? -15.696 17.840 1.076 1.00 56.16 110 MET A C 1
ATOM 864 O O . MET A 1 110 ? -14.712 17.487 1.736 1.00 56.16 110 MET A O 1
ATOM 868 N N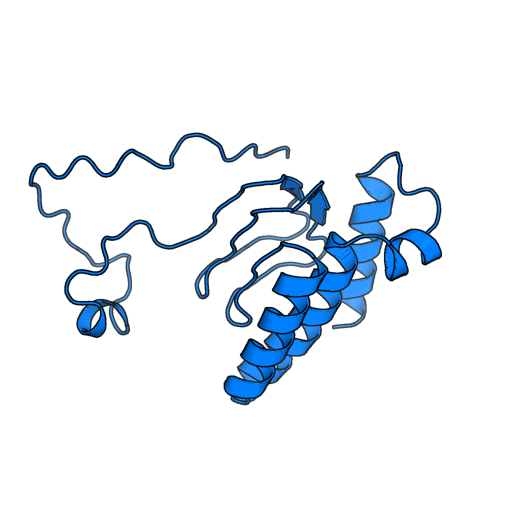 . PRO A 1 111 ? -16.047 19.134 0.946 1.00 55.25 111 PRO A N 1
ATOM 869 C CA . PRO A 1 111 ? -15.416 20.180 1.732 1.00 55.25 111 PRO A CA 1
ATOM 870 C C . PRO A 1 111 ? -15.602 19.888 3.228 1.00 55.25 111 PRO A C 1
ATOM 872 O O . PRO A 1 111 ? -16.623 19.345 3.661 1.00 55.25 111 PRO A O 1
ATOM 875 N N . ALA A 1 112 ? -14.599 20.247 4.032 1.00 58.53 112 ALA A N 1
ATOM 876 C CA . ALA A 1 112 ? -14.560 20.019 5.479 1.00 58.53 112 ALA A CA 1
ATOM 877 C C . ALA A 1 112 ? -15.522 20.942 6.263 1.00 58.53 112 ALA A C 1
ATOM 879 O O . ALA A 1 112 ? -15.179 21.463 7.323 1.00 58.53 112 ALA A O 1
ATOM 880 N N . ILE A 1 113 ? -16.723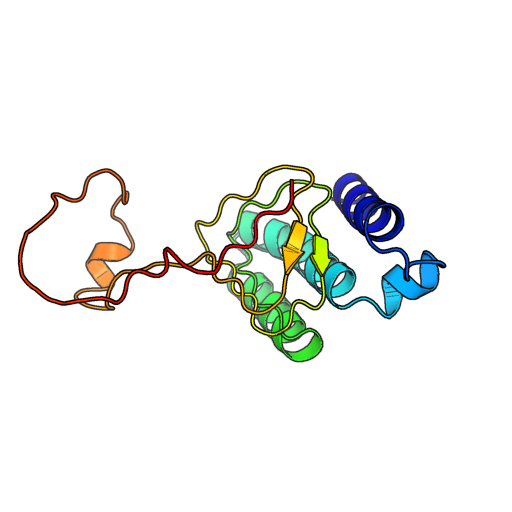 21.172 5.736 1.00 57.62 113 ILE A N 1
ATOM 881 C CA . ILE A 1 113 ? -17.787 21.918 6.399 1.00 57.62 113 ILE A CA 1
ATOM 882 C C . ILE A 1 113 ? -18.484 20.954 7.358 1.00 57.62 113 ILE A C 1
ATOM 884 O O . ILE A 1 113 ? -19.001 19.921 6.942 1.00 57.62 113 ILE A O 1
ATOM 888 N N . ASP A 1 114 ? -18.490 21.284 8.649 1.00 59.62 114 ASP A N 1
ATOM 889 C CA . ASP A 1 114 ? -19.192 20.506 9.679 1.00 59.62 114 ASP A CA 1
ATOM 890 C C . ASP A 1 114 ? -18.705 19.042 9.795 1.00 59.62 114 ASP A C 1
ATOM 892 O O . ASP A 1 114 ? -19.472 18.079 9.848 1.00 59.62 114 ASP A O 1
ATOM 896 N N . SER A 1 115 ? -17.376 18.872 9.811 1.00 56.56 115 SER A N 1
ATOM 897 C CA . SER A 1 115 ? -16.703 17.561 9.849 1.00 56.56 115 SER A CA 1
ATOM 898 C C . SER A 1 115 ? -17.119 16.659 11.019 1.00 56.56 115 SER A C 1
ATOM 900 O O . SER A 1 115 ? -16.985 15.440 10.921 1.00 56.56 115 SER A O 1
ATOM 902 N N . GLU A 1 116 ? -17.647 17.227 12.107 1.00 64.50 116 GLU A N 1
ATOM 903 C CA . GLU A 1 116 ? -18.162 16.455 13.239 1.00 64.50 116 GLU A CA 1
ATOM 904 C C . GLU A 1 116 ? -19.407 15.650 12.854 1.00 64.50 116 GLU A C 1
ATOM 906 O O . GLU A 1 116 ? -19.475 14.467 13.176 1.00 64.50 116 GLU A O 1
ATOM 911 N N . LYS A 1 117 ? -20.330 16.224 12.069 1.00 59.31 117 LYS A N 1
ATOM 912 C CA . LYS A 1 117 ? -21.522 15.510 11.575 1.00 59.31 117 LYS A CA 1
ATOM 913 C C . LYS A 1 117 ? -21.199 14.474 10.501 1.00 59.31 117 LYS A C 1
ATOM 915 O O . LYS A 1 117 ? -21.932 13.503 10.334 1.00 59.31 117 LYS A O 1
ATOM 920 N N . GLN A 1 118 ? -20.091 14.656 9.784 1.00 58.41 118 GLN A N 1
ATOM 921 C CA . GLN A 1 118 ? -19.657 13.733 8.732 1.00 58.41 118 GLN A CA 1
ATOM 922 C C . GLN A 1 118 ? -19.016 12.444 9.278 1.00 58.41 118 GLN A C 1
ATOM 924 O O . GLN A 1 118 ? -18.874 11.476 8.531 1.00 58.41 118 GLN A O 1
ATOM 929 N N . ARG A 1 119 ? -18.622 12.409 10.560 1.00 56.16 119 ARG A N 1
ATOM 930 C CA . ARG A 1 119 ? -17.970 11.241 11.183 1.00 56.16 119 ARG A CA 1
ATOM 931 C C . ARG A 1 119 ? -18.905 10.047 11.368 1.00 56.16 119 ARG A C 1
ATOM 933 O O . ARG A 1 119 ? -18.446 8.916 11.238 1.00 56.16 119 ARG A O 1
ATOM 940 N N . ASP A 1 120 ? -20.188 10.309 11.613 1.00 56.75 120 ASP A N 1
ATOM 941 C CA . ASP A 1 120 ? -21.165 9.290 12.019 1.00 56.75 120 ASP A CA 1
ATOM 942 C C . ASP A 1 120 ? -22.280 9.049 10.982 1.00 56.75 120 ASP A C 1
ATOM 944 O O . ASP A 1 120 ? -23.119 8.165 11.160 1.00 56.75 120 ASP A O 1
ATOM 948 N N . ALA A 1 121 ? -22.298 9.801 9.877 1.00 53.66 121 ALA A N 1
ATOM 949 C CA . ALA A 1 121 ? -23.308 9.670 8.829 1.00 53.66 121 ALA A CA 1
ATOM 950 C C . ALA A 1 121 ? -22.914 8.626 7.765 1.00 53.66 121 ALA A C 1
ATOM 952 O O . ALA A 1 121 ? -21.819 8.670 7.197 1.00 53.66 121 ALA A O 1
ATOM 953 N N . ASN A 1 122 ? -23.835 7.715 7.431 1.00 46.84 122 ASN A N 1
ATOM 954 C CA . ASN A 1 122 ? -23.680 6.826 6.282 1.00 46.84 122 ASN A CA 1
ATOM 955 C C . ASN A 1 122 ? -23.850 7.638 4.984 1.00 46.84 122 ASN A C 1
ATOM 957 O O . ASN A 1 122 ? -24.883 8.267 4.766 1.00 46.84 122 ASN A O 1
ATOM 961 N N . ARG A 1 123 ? -22.830 7.653 4.116 1.00 52.94 123 ARG A N 1
ATOM 962 C CA . ARG A 1 123 ? -22.761 8.574 2.959 1.00 52.94 123 ARG A CA 1
ATOM 963 C C . ARG A 1 123 ? -23.797 8.321 1.857 1.00 52.94 123 ARG A C 1
ATOM 965 O O . ARG A 1 123 ? -23.916 9.157 0.972 1.00 52.94 123 ARG A O 1
ATOM 972 N N . TYR A 1 124 ? -24.531 7.209 1.897 1.00 50.28 124 TYR A N 1
ATOM 973 C CA . TYR A 1 124 ? -25.609 6.927 0.940 1.00 50.28 124 TYR A CA 1
ATOM 974 C C . TYR A 1 124 ? -26.917 7.681 1.240 1.00 50.28 124 TYR A C 1
ATOM 976 O O . TYR A 1 124 ? -27.738 7.813 0.339 1.00 50.28 124 TYR A O 1
ATOM 984 N N . ASP A 1 125 ? -27.088 8.221 2.453 1.00 50.84 125 ASP A N 1
ATOM 985 C CA . ASP A 1 125 ? -28.345 8.846 2.903 1.00 50.84 125 ASP A CA 1
ATOM 986 C C . ASP A 1 125 ? -28.329 10.391 2.852 1.00 50.84 125 ASP A C 1
ATOM 988 O O . ASP A 1 125 ? -29.186 11.049 3.440 1.00 50.84 125 ASP A O 1
ATOM 992 N N . GLN A 1 126 ? -27.355 11.007 2.173 1.00 49.56 126 GLN A N 1
ATOM 993 C CA . GLN A 1 126 ? -27.271 12.471 2.072 1.00 49.56 126 GLN A CA 1
ATOM 994 C C . GLN A 1 126 ? -28.157 12.979 0.915 1.00 49.56 126 GLN A C 1
ATOM 996 O O . GLN A 1 126 ? -27.942 12.572 -0.232 1.00 49.56 126 GLN A O 1
ATOM 1001 N N . PRO A 1 127 ? -29.136 13.871 1.165 1.00 37.72 127 PRO A N 1
ATOM 1002 C CA . PRO A 1 127 ? -29.910 14.484 0.095 1.00 37.72 127 PRO A CA 1
ATOM 1003 C C . PRO A 1 127 ? -28.988 15.382 -0.736 1.00 37.72 127 PRO A C 1
ATOM 1005 O O . PRO A 1 127 ? -28.196 16.144 -0.183 1.00 37.72 127 PRO A O 1
ATOM 1008 N N . GLN A 1 128 ? -29.086 15.302 -2.065 1.00 43.62 128 GLN A N 1
ATOM 1009 C CA . GLN A 1 128 ? -28.392 16.227 -2.961 1.00 43.62 128 GLN A CA 1
ATOM 1010 C C . GLN A 1 128 ? -28.968 17.635 -2.756 1.00 43.62 128 GLN A C 1
ATOM 1012 O O . GLN A 1 128 ? -29.954 18.002 -3.392 1.00 43.62 128 GLN A O 1
ATOM 1017 N N . SER A 1 129 ? -28.394 18.420 -1.839 1.00 39.94 129 SER A N 1
ATOM 1018 C CA . SER A 1 129 ? -28.695 19.846 -1.769 1.00 39.94 129 SER A CA 1
ATOM 1019 C C . SER A 1 129 ? -28.010 20.519 -2.951 1.00 39.94 129 SER A C 1
ATOM 1021 O O . SER A 1 129 ? -26.781 20.572 -3.020 1.00 39.94 129 SER A O 1
ATOM 1023 N N . GLY A 1 130 ? -28.812 20.990 -3.901 1.00 45.88 130 GLY A N 1
ATOM 1024 C CA . GLY A 1 130 ? -28.341 21.914 -4.918 1.00 45.88 130 GLY A CA 1
ATOM 1025 C C . GLY A 1 130 ? -27.906 23.220 -4.263 1.00 45.88 130 GLY A C 1
ATOM 1026 O O . GLY A 1 130 ? -28.687 23.809 -3.527 1.00 45.88 130 GLY A O 1
ATOM 1027 N N . ASP A 1 131 ? -26.654 23.608 -4.494 1.00 37.56 131 ASP A N 1
ATOM 1028 C CA . ASP A 1 131 ? -26.257 24.974 -4.848 1.00 37.56 131 ASP A CA 1
ATOM 1029 C C . ASP A 1 131 ? -24.740 25.029 -5.122 1.00 37.56 131 ASP A C 1
ATOM 1031 O O . ASP A 1 131 ? -23.910 24.797 -4.252 1.00 37.56 131 ASP A O 1
ATOM 1035 N N . ASN A 1 132 ? -24.407 25.263 -6.394 1.00 44.00 132 ASN A N 1
ATOM 1036 C CA . ASN A 1 132 ? -23.342 26.115 -6.946 1.00 44.00 132 ASN A CA 1
ATOM 1037 C C . ASN A 1 132 ? -22.000 26.347 -6.215 1.00 44.00 132 ASN A C 1
ATOM 1039 O O . ASN A 1 132 ? -21.434 27.428 -6.358 1.00 44.00 132 ASN A O 1
ATOM 1043 N N . ASP A 1 133 ? -21.396 25.337 -5.599 1.00 32.91 133 ASP A N 1
ATOM 1044 C CA . ASP A 1 133 ? -19.938 25.303 -5.442 1.00 32.91 133 ASP A CA 1
ATOM 1045 C C . ASP A 1 133 ? -19.365 24.280 -6.422 1.00 32.91 133 ASP A C 1
ATOM 1047 O O . ASP A 1 133 ? -19.477 23.067 -6.234 1.00 32.91 133 ASP A O 1
ATOM 1051 N N . 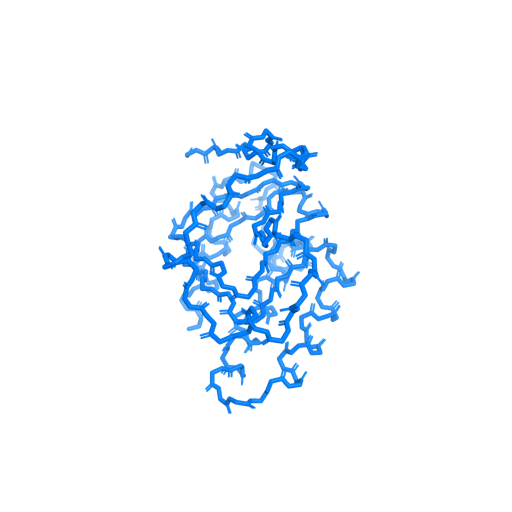HIS A 1 134 ? -18.776 24.770 -7.516 1.00 35.97 134 HIS A N 1
ATOM 1052 C CA . HIS A 1 134 ? -18.019 23.957 -8.463 1.00 35.97 134 HIS A CA 1
ATOM 1053 C C . HIS A 1 134 ? -16.789 23.353 -7.767 1.00 35.97 134 HIS A C 1
ATOM 1055 O O . HIS A 1 134 ? -15.663 23.824 -7.913 1.00 35.97 134 HIS A O 1
ATOM 1061 N N . VAL A 1 135 ? -16.996 22.266 -7.027 1.00 34.47 135 VAL A N 1
ATOM 1062 C CA . VAL A 1 135 ? -15.948 21.295 -6.738 1.00 34.47 135 VAL A CA 1
ATOM 1063 C C . VAL A 1 135 ? -15.643 20.642 -8.075 1.00 34.47 135 VAL A C 1
ATOM 1065 O O . VAL A 1 135 ? -16.478 19.922 -8.626 1.00 34.47 135 VAL A O 1
ATOM 1068 N N . HIS A 1 136 ? -14.480 20.971 -8.640 1.00 30.03 136 HIS A N 1
ATOM 1069 C CA . HIS A 1 136 ? -13.988 20.314 -9.838 1.00 30.03 136 HIS A CA 1
ATOM 1070 C C . HIS A 1 136 ? -14.097 18.804 -9.650 1.00 30.03 136 HIS A C 1
ATOM 1072 O O . HIS A 1 136 ? -13.535 18.211 -8.730 1.00 30.03 136 HIS A O 1
ATOM 1078 N N . ASP A 1 137 ? -14.894 18.228 -10.533 1.00 35.28 137 ASP A N 1
ATOM 1079 C CA . ASP A 1 137 ? -15.164 16.819 -10.655 1.00 35.28 137 ASP A CA 1
ATOM 1080 C C . ASP A 1 137 ? -13.846 16.029 -10.714 1.00 35.28 137 ASP A C 1
ATOM 1082 O O . ASP A 1 137 ? -13.163 16.019 -11.737 1.00 35.28 137 ASP A O 1
ATOM 1086 N N . ALA A 1 138 ? -13.487 15.333 -9.633 1.00 36.59 138 ALA A N 1
ATOM 1087 C CA . ALA A 1 138 ? -12.387 14.366 -9.622 1.00 36.59 138 ALA A CA 1
ATOM 1088 C C . ALA A 1 138 ? -12.744 13.069 -10.386 1.00 36.59 138 ALA A C 1
ATOM 1090 O O . ALA A 1 138 ? -12.174 12.010 -10.131 1.00 36.59 138 ALA A O 1
ATOM 1091 N N . ARG A 1 139 ? -13.693 13.123 -11.335 1.00 34.34 139 ARG A N 1
ATOM 1092 C CA . ARG A 1 139 ? -13.987 12.034 -12.281 1.00 34.34 139 ARG A CA 1
ATOM 1093 C C . ARG A 1 139 ? -12.970 11.891 -13.409 1.00 34.34 139 ARG A C 1
ATOM 1095 O O . ARG A 1 139 ? -13.144 11.002 -14.233 1.00 34.34 139 ARG A O 1
ATOM 1102 N N . ASN A 1 140 ? -11.895 12.672 -13.450 1.00 36.78 140 ASN A N 1
ATOM 1103 C CA . ASN A 1 140 ? -10.842 12.487 -14.445 1.00 36.78 140 ASN A CA 1
ATOM 1104 C C . ASN A 1 140 ? -9.499 12.259 -13.761 1.00 36.78 140 ASN A C 1
ATOM 1106 O O . ASN A 1 140 ? -8.918 13.203 -13.248 1.00 36.78 140 ASN A O 1
ATOM 1110 N N . HIS A 1 141 ? -9.077 10.990 -13.758 1.00 34.69 141 HIS A N 1
ATOM 1111 C CA . HIS A 1 141 ? -7.706 10.443 -13.708 1.00 34.69 141 HIS A CA 1
ATOM 1112 C C . HIS A 1 141 ? -7.626 9.095 -12.969 1.00 34.69 141 HIS A C 1
ATOM 1114 O O . HIS A 1 141 ? -6.551 8.658 -12.578 1.00 34.69 141 HIS A O 1
ATOM 1120 N N . VAL A 1 142 ? -8.737 8.359 -12.836 1.00 39.00 142 VAL A N 1
ATOM 1121 C CA . VAL A 1 142 ? -8.633 6.931 -12.513 1.00 39.00 142 VAL A CA 1
ATOM 1122 C C . VAL A 1 142 ? -8.339 6.161 -13.801 1.00 39.00 142 VAL A C 1
ATOM 1124 O O . VAL A 1 142 ? -9.251 5.767 -14.527 1.00 39.00 142 VAL A O 1
ATOM 1127 N N . GLN A 1 143 ? -7.054 5.984 -14.123 1.00 34.66 143 GLN A N 1
ATOM 1128 C CA . GLN A 1 143 ? -6.629 4.979 -15.100 1.00 34.66 143 GLN A CA 1
ATOM 1129 C C . GLN A 1 143 ? -6.862 3.593 -14.488 1.00 34.66 143 GLN A C 1
ATOM 1131 O O . GLN A 1 143 ? -5.989 3.014 -13.847 1.00 34.66 143 GLN A O 1
ATOM 1136 N N . TRP A 1 144 ? -8.077 3.075 -14.658 1.00 35.53 144 TRP A N 1
ATOM 1137 C CA . TRP A 1 144 ? -8.369 1.663 -14.453 1.00 35.53 144 TRP A CA 1
ATOM 1138 C C . TRP A 1 144 ? -7.814 0.886 -15.651 1.00 35.53 144 TRP A C 1
ATOM 1140 O O . TRP A 1 144 ? -8.423 0.886 -16.720 1.00 35.53 144 TRP A O 1
ATOM 1150 N N . CYS A 1 145 ? -6.667 0.229 -15.493 1.00 34.34 145 CYS A N 1
ATOM 1151 C CA . CYS A 1 145 ? -6.335 -0.911 -16.345 1.00 34.34 145 CYS A CA 1
ATOM 1152 C C . CYS A 1 145 ? -6.880 -2.166 -15.656 1.00 34.34 145 CYS A C 1
ATOM 1154 O O . CYS A 1 145 ? -6.461 -2.487 -14.542 1.00 34.34 145 CYS A O 1
ATOM 1156 N N . TRP A 1 146 ? -7.864 -2.798 -16.301 1.00 33.41 146 TRP A N 1
ATOM 1157 C CA . TRP A 1 146 ? -8.340 -4.144 -15.976 1.00 33.41 146 TRP A CA 1
ATOM 1158 C C . TRP A 1 146 ? -7.241 -5.181 -16.208 1.00 33.41 146 TRP A C 1
ATOM 1160 O O . TRP A 1 146 ? -6.460 -4.991 -17.169 1.00 33.41 146 TRP A O 1
#